Protein AF-A0A523DBW4-F1 (afdb_monomer_lite)

Secondary structure (DSSP, 8-state):
-HHHHHHHHHHHHHHHHHHHHHHHHHHHH-GGGHHHHHHHHHHHHHHHHHHHHHHHHHH----HHHHHHHHHHHHHHHHHHHHHHHHHHHHHHHS---SS---

Sequence (103 aa):
MAVEILLGMLSPLLLAIGTLTLVERTYRKAPQKLTSLMTQAFLGKMLFYGVYVGVIVGFYSFQALPFAVSFTVYFIGLHLTEALYFQALFRAERRPRVVENGW

pLDDT: mean 74.82, std 8.08, range [48.69, 87.81]

Foldseek 3Di:
DVVLLCLLQVLLVVLLVVLVVVLVVCCVPPVPCNVVSVVVSVVVSVVVVVVSLCCCVVPDPDDNVSSVVSNVVSNVVSVVVVVVVVVVVVVVVPPPPPPPDPD

Radius of gyration: 18.28 Å; chains: 1; bounding box: 40×26×60 Å

Structure (mmCIF, N/CA/C/O backbone):
data_AF-A0A523DBW4-F1
#
_entry.id   AF-A0A523DBW4-F1
#
loop_
_atom_site.group_PDB
_atom_site.id
_atom_site.type_symbol
_atom_site.label_atom_id
_atom_site.label_alt_id
_atom_site.label_comp_id
_atom_site.label_asym_id
_atom_site.label_entity_id
_atom_site.label_seq_id
_atom_site.pdbx_PDB_ins_code
_atom_site.Cartn_x
_atom_site.Cartn_y
_atom_site.Cartn_z
_atom_site.occupancy
_atom_site.B_iso_or_equiv
_atom_site.auth_seq_id
_atom_site.auth_comp_id
_atom_site.auth_asym_id
_atom_site.auth_atom_id
_atom_site.pdbx_PDB_model_num
ATOM 1 N N . MET A 1 1 ? 5.485 5.894 -20.219 1.00 63.88 1 MET A N 1
ATOM 2 C CA . MET A 1 1 ? 5.570 6.681 -18.963 1.00 63.88 1 MET A CA 1
ATOM 3 C C . MET A 1 1 ? 4.241 6.797 -18.200 1.00 63.88 1 MET A C 1
ATOM 5 O O . MET A 1 1 ? 4.209 6.441 -17.030 1.00 63.88 1 MET A O 1
ATOM 9 N N . ALA A 1 2 ? 3.153 7.322 -18.788 1.00 78.69 2 ALA A N 1
ATOM 10 C CA . ALA A 1 2 ? 1.901 7.555 -18.042 1.00 78.69 2 ALA A CA 1
ATOM 11 C C . ALA A 1 2 ? 1.151 6.264 -17.649 1.00 78.69 2 ALA A C 1
ATOM 13 O O . ALA A 1 2 ? 0.580 6.184 -16.564 1.00 78.69 2 ALA A O 1
ATOM 14 N N . VAL A 1 3 ? 1.180 5.242 -18.510 1.00 78.19 3 VAL A N 1
ATOM 15 C CA . VAL A 1 3 ? 0.515 3.949 -18.274 1.00 78.19 3 VAL A CA 1
ATOM 16 C C . VAL A 1 3 ? 1.175 3.189 -17.121 1.00 78.19 3 VAL A C 1
ATOM 18 O O . VAL A 1 3 ? 0.482 2.619 -16.287 1.00 78.19 3 VAL A O 1
ATOM 21 N N . GLU A 1 4 ? 2.500 3.237 -17.017 1.00 77.50 4 GLU A N 1
ATOM 22 C CA . GLU A 1 4 ? 3.281 2.584 -15.964 1.00 77.50 4 GLU A CA 1
ATOM 23 C C . GLU A 1 4 ? 3.001 3.201 -14.586 1.00 77.50 4 GLU A C 1
ATOM 25 O O . GLU A 1 4 ? 2.876 2.479 -13.599 1.00 77.50 4 GLU A O 1
ATOM 30 N N . ILE A 1 5 ? 2.839 4.529 -14.529 1.00 78.38 5 ILE A N 1
ATOM 31 C CA . ILE A 1 5 ? 2.457 5.250 -13.305 1.00 78.38 5 ILE A CA 1
ATOM 32 C C . ILE A 1 5 ? 1.021 4.891 -12.896 1.00 78.38 5 ILE A C 1
ATOM 34 O O . ILE A 1 5 ? 0.767 4.599 -11.727 1.00 78.38 5 ILE A O 1
ATOM 38 N N . LEU A 1 6 ? 0.082 4.861 -13.851 1.00 80.75 6 LEU A N 1
ATOM 39 C CA . LEU A 1 6 ? -1.303 4.459 -13.585 1.00 80.75 6 LEU A CA 1
ATOM 40 C C . LEU A 1 6 ? -1.388 3.012 -13.091 1.00 80.75 6 LEU A C 1
ATOM 42 O O . LEU A 1 6 ? -2.094 2.748 -12.123 1.00 80.75 6 LEU A O 1
ATOM 46 N N . LEU A 1 7 ? -0.640 2.086 -13.695 1.00 78.19 7 LEU A N 1
ATOM 47 C CA . LEU A 1 7 ? -0.588 0.683 -13.272 1.00 78.19 7 LEU A CA 1
ATOM 48 C C . LEU A 1 7 ? 0.041 0.511 -11.883 1.00 78.19 7 LEU A C 1
ATOM 50 O O . LEU A 1 7 ? -0.420 -0.333 -11.108 1.00 78.19 7 LEU A O 1
ATOM 54 N N . GLY A 1 8 ? 1.055 1.311 -11.544 1.00 76.44 8 GLY A N 1
ATOM 55 C CA . GLY A 1 8 ? 1.623 1.352 -10.194 1.00 76.44 8 GLY A CA 1
ATOM 56 C C . GLY A 1 8 ? 0.614 1.838 -9.150 1.00 76.44 8 GLY A C 1
ATOM 57 O O . GLY A 1 8 ? 0.580 1.318 -8.038 1.00 76.44 8 GLY A O 1
ATOM 58 N N . MET A 1 9 ? -0.258 2.776 -9.527 1.00 82.94 9 MET A N 1
ATOM 59 C CA . MET A 1 9 ? -1.271 3.386 -8.660 1.00 82.94 9 MET A CA 1
ATOM 60 C C . MET A 1 9 ? -2.583 2.588 -8.545 1.00 82.94 9 MET A C 1
ATOM 62 O O . MET A 1 9 ? -3.250 2.648 -7.510 1.00 82.94 9 MET A O 1
ATOM 66 N N . LEU A 1 10 ? -2.990 1.858 -9.586 1.00 83.31 10 LEU A N 1
ATOM 67 C CA . LEU A 1 10 ? -4.311 1.219 -9.634 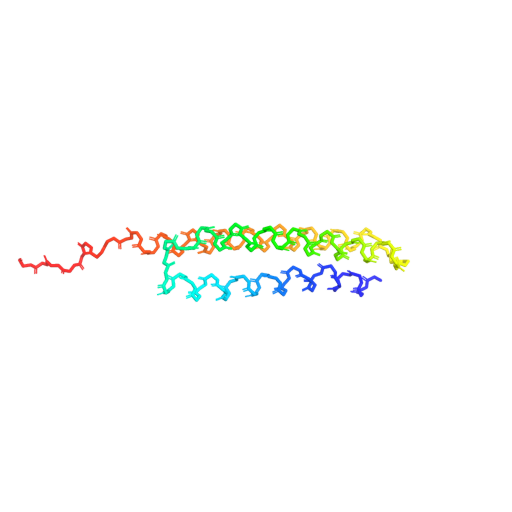1.00 83.31 10 LEU A CA 1
ATOM 68 C C . LEU A 1 10 ? -4.437 0.081 -8.614 1.00 83.31 10 LEU A C 1
ATOM 70 O O . LEU A 1 10 ? -5.466 -0.059 -7.950 1.00 83.31 10 LEU A O 1
ATOM 74 N N . SER A 1 11 ? -3.378 -0.725 -8.479 1.00 75.31 11 SER A N 1
ATOM 75 C CA . SER A 1 11 ? -3.400 -1.898 -7.602 1.00 75.31 11 SER A CA 1
ATOM 76 C C . SER A 1 11 ? -3.473 -1.543 -6.111 1.00 75.31 11 SER A C 1
ATOM 78 O O . SER A 1 11 ? -4.329 -2.119 -5.430 1.00 75.31 11 SER A O 1
ATOM 80 N N . PRO A 1 12 ? -2.699 -0.570 -5.579 1.00 77.06 12 PRO A N 1
ATOM 81 C CA . PRO A 1 12 ? -2.797 -0.211 -4.171 1.00 77.06 12 PRO A CA 1
ATOM 82 C C . PRO A 1 12 ? -4.134 0.444 -3.834 1.00 77.06 12 PRO A C 1
ATOM 84 O O . PRO A 1 12 ? -4.697 0.184 -2.771 1.00 77.06 12 PRO A O 1
ATOM 87 N N . LEU A 1 13 ? -4.681 1.240 -4.760 1.00 78.94 13 LEU A N 1
ATOM 88 C CA . LEU A 1 13 ? -5.950 1.936 -4.569 1.00 78.94 13 LEU A CA 1
ATOM 89 C C . LEU A 1 13 ? -7.127 0.957 -4.428 1.00 78.94 13 LEU A C 1
ATOM 91 O O . LEU A 1 13 ? -7.909 1.062 -3.483 1.00 78.94 13 LEU A O 1
ATOM 95 N N . LEU A 1 14 ? -7.230 -0.027 -5.326 1.0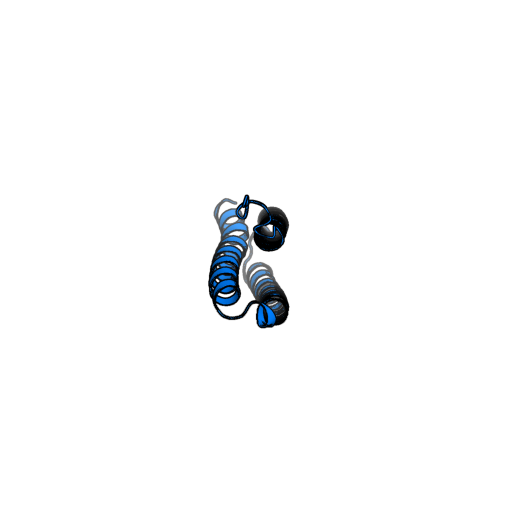0 80.62 14 LEU A N 1
ATOM 96 C CA . LEU A 1 14 ? -8.298 -1.032 -5.280 1.00 80.62 14 LEU A CA 1
ATOM 97 C C . LEU A 1 14 ? -8.228 -1.885 -4.008 1.00 80.62 14 LEU A C 1
ATOM 99 O O . LEU A 1 14 ? -9.256 -2.140 -3.374 1.00 80.62 14 LEU A O 1
ATOM 103 N N . LEU A 1 15 ? -7.021 -2.286 -3.600 1.00 80.69 15 LEU A N 1
ATOM 104 C CA . LEU A 1 15 ? -6.829 -3.070 -2.381 1.00 80.69 15 LEU A CA 1
ATOM 105 C C . LEU A 1 15 ? -7.143 -2.271 -1.115 1.00 80.69 15 LEU A C 1
ATOM 107 O O . LEU A 1 15 ? -7.756 -2.820 -0.195 1.00 80.69 15 LEU A O 1
ATOM 111 N N . ALA A 1 16 ? -6.778 -0.989 -1.063 1.00 79.12 16 ALA A N 1
ATOM 112 C CA . ALA A 1 16 ? -7.115 -0.125 0.064 1.00 79.12 16 ALA A CA 1
ATOM 113 C C . ALA A 1 16 ? -8.637 0.035 0.212 1.00 79.12 16 ALA A C 1
ATOM 115 O O . ALA A 1 16 ? -9.178 -0.190 1.295 1.00 79.12 16 ALA A O 1
ATOM 116 N N . ILE A 1 17 ? -9.355 0.314 -0.884 1.00 81.94 17 ILE A N 1
ATOM 117 C CA . ILE A 1 17 ? -10.826 0.434 -0.873 1.00 81.94 17 ILE A CA 1
ATOM 118 C C . ILE A 1 17 ? -11.484 -0.879 -0.414 1.00 81.94 17 ILE A C 1
ATOM 120 O O . ILE A 1 17 ? -12.378 -0.876 0.441 1.00 81.94 17 ILE A O 1
ATOM 124 N N . GLY A 1 18 ? -11.026 -2.018 -0.944 1.00 79.50 18 GLY A N 1
ATOM 125 C CA . GLY A 1 18 ? -11.540 -3.332 -0.552 1.00 79.50 18 GLY A CA 1
ATOM 126 C C . GLY A 1 18 ? -11.319 -3.636 0.931 1.00 79.50 18 GLY A C 1
ATOM 127 O O . GLY A 1 18 ? -12.193 -4.185 1.598 1.00 79.50 18 GLY A O 1
ATOM 128 N N . THR A 1 19 ? -10.182 -3.223 1.483 1.00 77.19 19 THR A N 1
ATOM 129 C CA . THR A 1 19 ? -9.851 -3.506 2.885 1.00 77.19 19 THR A CA 1
ATOM 130 C C . THR A 1 19 ? -10.605 -2.597 3.842 1.00 77.19 19 THR A C 1
ATOM 132 O O . THR A 1 19 ? -11.146 -3.086 4.831 1.00 77.19 19 THR A O 1
ATOM 135 N N . LEU A 1 20 ? -10.714 -1.304 3.528 1.00 78.00 20 LEU A N 1
ATOM 136 C CA . LEU A 1 20 ? -11.513 -0.345 4.295 1.00 78.00 20 LEU A CA 1
ATOM 137 C C . LEU A 1 20 ? -12.970 -0.806 4.422 1.00 78.00 20 LEU A C 1
ATOM 139 O O . LEU A 1 20 ? -13.502 -0.880 5.530 1.00 78.00 20 LEU A O 1
ATOM 143 N N . THR A 1 21 ? -13.592 -1.204 3.310 1.00 77.50 21 THR A N 1
ATOM 144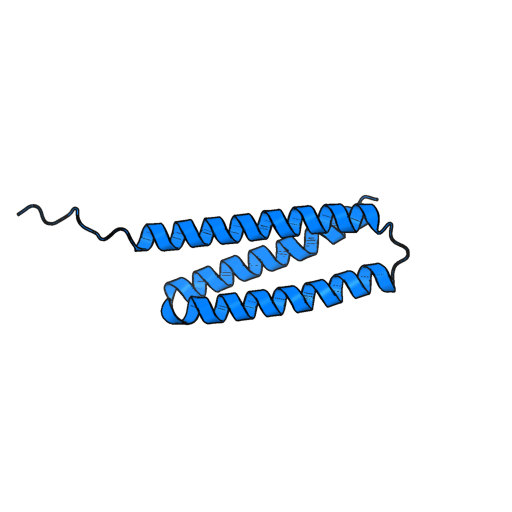 C CA . THR A 1 21 ? -14.988 -1.676 3.311 1.00 77.50 21 THR A CA 1
ATOM 145 C C . THR A 1 21 ? -15.174 -2.983 4.085 1.00 77.50 21 THR A C 1
ATOM 147 O O . THR A 1 21 ? -16.171 -3.150 4.796 1.00 77.50 21 THR A O 1
ATOM 150 N N . LEU A 1 22 ? -14.224 -3.918 3.989 1.00 75.88 22 LEU A N 1
ATOM 151 C CA . LEU A 1 22 ? -14.286 -5.196 4.701 1.00 75.88 22 LEU A CA 1
ATOM 152 C C . LEU A 1 22 ? -14.063 -5.026 6.211 1.00 75.88 22 LEU A C 1
ATOM 154 O O . LEU A 1 22 ? -14.750 -5.668 7.016 1.00 75.88 22 LEU A O 1
ATOM 158 N N . VAL A 1 23 ? -13.146 -4.133 6.592 1.00 77.31 23 VAL A N 1
ATOM 159 C CA . VAL A 1 23 ? -12.890 -3.774 7.987 1.00 77.31 23 VAL A CA 1
ATOM 160 C C . VAL A 1 23 ? -14.092 -3.059 8.584 1.00 77.31 23 VAL A C 1
ATOM 162 O O . VAL A 1 23 ? -14.546 -3.485 9.640 1.00 77.31 23 VAL A O 1
ATOM 165 N N . GLU A 1 24 ? -14.680 -2.064 7.916 1.00 75.31 24 GLU A N 1
ATOM 166 C CA . GLU A 1 24 ? -15.856 -1.361 8.448 1.00 75.31 24 GLU A CA 1
ATOM 167 C C . GLU A 1 24 ? -17.041 -2.317 8.672 1.00 75.31 24 GLU A C 1
ATOM 169 O O . GLU A 1 24 ? -17.683 -2.308 9.728 1.00 75.31 24 GLU A O 1
ATOM 174 N N . ARG A 1 25 ? -17.294 -3.217 7.711 1.00 73.94 25 ARG A N 1
ATOM 175 C CA . ARG A 1 25 ? -18.348 -4.238 7.831 1.00 73.94 25 ARG A CA 1
ATOM 176 C C . ARG A 1 25 ? -18.102 -5.205 8.986 1.00 73.94 25 ARG A C 1
ATOM 178 O O . ARG A 1 25 ? -19.053 -5.585 9.670 1.00 73.94 25 ARG A O 1
ATOM 185 N N . THR A 1 26 ? -16.857 -5.623 9.189 1.00 70.38 26 THR A N 1
ATOM 186 C CA . THR A 1 26 ? -16.510 -6.606 10.226 1.00 70.38 26 THR A CA 1
ATOM 187 C C . THR A 1 26 ? -16.425 -5.964 11.601 1.00 70.38 26 THR A C 1
ATOM 189 O O . THR A 1 26 ? -16.885 -6.562 12.570 1.00 70.38 26 THR A O 1
ATOM 192 N N . TYR A 1 27 ? -15.950 -4.723 11.679 1.00 66.94 27 TYR A N 1
ATOM 193 C CA . TYR A 1 27 ? -15.937 -3.918 12.895 1.00 66.94 27 TYR A CA 1
ATOM 194 C C . TYR A 1 27 ? -17.342 -3.781 13.490 1.00 66.94 27 TYR A C 1
ATOM 196 O O . TYR A 1 27 ? -17.543 -4.065 14.667 1.00 66.94 27 TYR A O 1
ATOM 204 N N . ARG A 1 28 ? -18.338 -3.445 12.656 1.00 67.81 28 ARG A N 1
ATOM 205 C CA . ARG A 1 28 ? -19.738 -3.306 13.095 1.00 67.81 28 ARG A CA 1
ATOM 206 C C . ARG A 1 28 ? -20.401 -4.625 13.513 1.00 67.81 28 ARG A C 1
ATOM 208 O O . ARG A 1 28 ? -21.354 -4.591 14.282 1.00 67.81 28 ARG A O 1
ATOM 215 N N . LYS A 1 29 ? -19.957 -5.772 12.982 1.00 70.50 29 LYS A N 1
ATOM 216 C CA . LYS A 1 29 ? -20.596 -7.083 13.220 1.00 70.50 29 LYS A CA 1
ATOM 217 C C . LYS A 1 29 ? -19.919 -7.921 14.305 1.00 70.50 29 LYS A C 1
ATOM 219 O O . LYS A 1 29 ? -20.608 -8.650 15.010 1.00 70.50 29 LYS A O 1
ATOM 224 N N . ALA A 1 30 ? -18.591 -7.892 14.390 1.00 67.19 30 ALA A N 1
ATOM 225 C CA . ALA A 1 30 ? -17.809 -8.761 15.267 1.00 67.19 30 ALA A CA 1
ATOM 226 C C . ALA A 1 30 ? -16.403 -8.172 15.514 1.00 67.19 30 ALA A C 1
ATOM 228 O O . ALA A 1 30 ? -15.432 -8.614 14.887 1.00 67.19 30 ALA A O 1
ATOM 229 N N . PRO A 1 31 ? -16.259 -7.204 16.437 1.00 64.31 31 PRO A N 1
ATOM 230 C CA . PRO A 1 31 ? -14.987 -6.524 16.688 1.00 64.31 31 PRO A CA 1
ATOM 231 C C . PRO A 1 31 ? -13.870 -7.479 17.148 1.00 64.31 31 PRO A C 1
ATOM 233 O O . PRO A 1 31 ? -12.702 -7.238 16.860 1.00 64.31 31 PRO A O 1
ATOM 236 N N . GLN A 1 32 ? -14.200 -8.617 17.771 1.00 68.00 32 GLN A N 1
ATOM 237 C CA . GLN A 1 32 ? -13.221 -9.633 18.190 1.00 68.00 32 GLN A CA 1
ATOM 238 C C . GLN A 1 32 ? -12.570 -10.376 17.009 1.00 68.00 32 GLN A C 1
ATOM 240 O O . GLN A 1 32 ? -11.458 -10.880 17.139 1.00 68.00 32 GLN A O 1
ATOM 245 N N . LYS A 1 33 ? -13.236 -10.449 15.846 1.00 70.81 33 LYS A N 1
ATOM 246 C CA . LYS A 1 33 ? -12.700 -11.109 14.637 1.00 70.81 33 LYS A CA 1
ATOM 247 C C . LYS A 1 33 ? -11.863 -10.174 13.768 1.00 70.81 33 LYS A C 1
ATOM 249 O O . LYS A 1 33 ? -11.264 -10.608 12.786 1.00 70.81 33 LYS A O 1
ATOM 254 N N . LEU A 1 34 ? -11.811 -8.900 14.133 1.00 69.62 34 LEU A N 1
ATOM 255 C CA . LEU A 1 34 ? -11.194 -7.865 13.330 1.00 69.62 34 LEU A CA 1
ATOM 256 C C . LEU A 1 34 ? -9.686 -8.058 13.172 1.00 69.62 34 LEU A C 1
ATOM 258 O O . LEU A 1 34 ? -9.185 -7.956 12.059 1.00 69.62 34 LEU A O 1
ATOM 262 N N . THR A 1 35 ? -8.971 -8.406 14.243 1.00 70.56 35 THR A N 1
ATOM 263 C CA . THR A 1 35 ? -7.519 -8.632 14.176 1.00 70.56 35 THR A CA 1
ATOM 264 C C . THR A 1 35 ? -7.179 -9.769 13.216 1.00 70.56 35 THR A C 1
ATOM 266 O O . THR A 1 35 ? -6.307 -9.619 12.368 1.00 70.56 35 THR A O 1
ATOM 269 N N . SER A 1 36 ? -7.922 -10.880 13.284 1.00 70.62 36 SER A N 1
ATOM 270 C CA . SER A 1 36 ? -7.734 -12.026 12.386 1.00 70.62 36 SER A CA 1
ATOM 271 C C . SER A 1 36 ? -8.015 -11.658 10.926 1.00 70.62 36 SER A C 1
ATOM 273 O O . SER A 1 36 ? -7.214 -11.991 10.052 1.00 70.62 36 SER A O 1
ATOM 275 N N . LEU A 1 37 ? -9.087 -10.898 10.669 1.00 74.44 37 LEU A N 1
ATOM 276 C CA . LEU A 1 37 ? -9.395 -10.386 9.334 1.00 74.44 37 LEU A CA 1
ATOM 277 C C . LEU A 1 37 ? -8.292 -9.459 8.813 1.00 74.44 37 LEU A C 1
ATOM 279 O O . LEU A 1 37 ? -7.896 -9.576 7.659 1.00 74.44 37 LEU A O 1
ATOM 283 N N . MET A 1 38 ? -7.786 -8.551 9.647 1.00 72.19 38 MET A N 1
ATOM 284 C CA . MET A 1 38 ? -6.718 -7.626 9.267 1.00 72.19 38 MET A CA 1
ATOM 285 C C . MET A 1 38 ? -5.425 -8.373 8.927 1.00 72.19 38 MET A C 1
ATOM 287 O O . MET A 1 38 ? -4.799 -8.063 7.916 1.00 72.19 38 MET A O 1
ATOM 291 N N . THR A 1 39 ? -5.055 -9.395 9.706 1.00 75.31 39 THR A N 1
ATOM 292 C CA . THR A 1 39 ? -3.894 -10.250 9.412 1.00 75.31 39 THR A CA 1
ATOM 293 C C . THR A 1 39 ? -4.080 -11.034 8.111 1.00 75.31 39 THR A C 1
ATOM 295 O O . THR A 1 39 ? -3.169 -11.069 7.285 1.00 75.31 39 THR A O 1
ATOM 298 N N . GLN A 1 40 ? -5.260 -11.621 7.884 1.00 72.62 40 GLN A N 1
ATOM 299 C CA . GLN A 1 40 ? -5.560 -12.331 6.635 1.00 72.62 40 GLN A CA 1
ATOM 300 C C . GLN A 1 40 ? -5.570 -11.392 5.423 1.00 72.62 40 GLN A C 1
ATOM 302 O O . GLN A 1 40 ? -5.005 -11.728 4.384 1.00 72.62 40 GLN A O 1
ATOM 307 N N . ALA A 1 41 ? -6.157 -10.201 5.556 1.00 75.88 41 ALA A N 1
ATOM 308 C CA . ALA A 1 41 ? -6.167 -9.187 4.509 1.00 75.88 41 ALA A CA 1
ATOM 309 C C . ALA A 1 41 ? -4.748 -8.698 4.192 1.00 75.88 41 ALA A C 1
ATOM 311 O O . ALA A 1 41 ? -4.405 -8.540 3.024 1.00 75.88 41 ALA A O 1
ATOM 312 N N . PHE A 1 42 ? -3.898 -8.518 5.205 1.00 77.19 42 PHE A N 1
ATOM 313 C CA . PHE A 1 42 ? -2.496 -8.151 5.012 1.00 77.19 42 PHE A CA 1
ATOM 314 C C . PHE A 1 42 ? -1.705 -9.237 4.264 1.00 77.19 42 PHE A C 1
ATOM 316 O O . PHE A 1 42 ? -1.007 -8.934 3.296 1.00 77.19 42 PHE A O 1
ATOM 323 N N . LEU A 1 43 ? -1.862 -10.507 4.648 1.00 77.81 43 LEU A N 1
ATOM 324 C CA . LEU A 1 43 ? -1.234 -11.637 3.950 1.00 77.81 43 LEU A CA 1
ATOM 325 C C . LEU A 1 43 ? -1.729 -11.763 2.502 1.00 77.81 43 LEU A C 1
ATOM 327 O O . LEU A 1 43 ? -0.926 -11.935 1.585 1.00 77.81 43 LEU A O 1
ATOM 331 N N . GLY A 1 44 ? -3.037 -11.618 2.282 1.00 7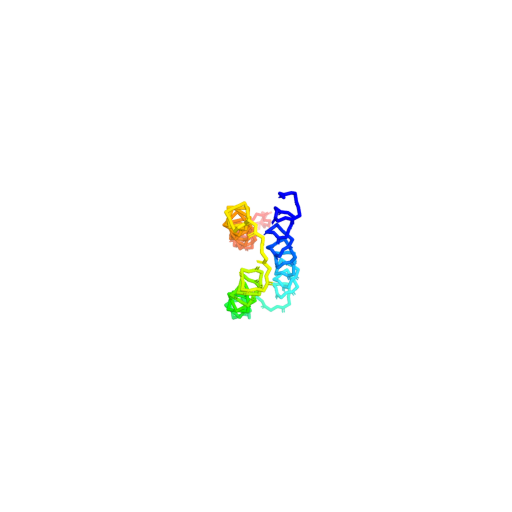9.00 44 GLY A N 1
ATOM 332 C CA . GLY A 1 44 ? -3.628 -11.622 0.944 1.00 79.00 44 GLY A CA 1
ATOM 333 C C . GLY A 1 44 ? -3.101 -10.485 0.067 1.00 79.00 44 GLY A C 1
ATOM 334 O O . GLY A 1 44 ? -2.745 -10.717 -1.088 1.00 79.00 44 GLY A O 1
ATOM 335 N N . LYS A 1 45 ? -2.964 -9.275 0.626 1.00 77.75 45 LYS A N 1
ATOM 336 C CA . LYS A 1 45 ? -2.344 -8.128 -0.052 1.00 77.75 45 LYS A CA 1
ATOM 337 C C . LYS A 1 45 ? -0.904 -8.431 -0.461 1.00 77.75 45 LYS A C 1
ATOM 339 O O . LYS A 1 45 ? -0.548 -8.190 -1.608 1.00 77.75 45 LYS A O 1
ATOM 344 N N . MET A 1 46 ? -0.087 -8.974 0.444 1.00 79.81 46 MET A N 1
ATOM 345 C CA . MET A 1 46 ? 1.316 -9.307 0.159 1.00 79.81 46 MET A CA 1
ATOM 346 C C . MET A 1 46 ? 1.445 -10.303 -1.001 1.00 79.81 46 MET A C 1
ATOM 348 O O . MET A 1 46 ? 2.242 -10.078 -1.912 1.00 79.81 46 MET A O 1
ATOM 352 N N . LEU A 1 47 ? 0.625 -11.360 -1.009 1.00 83.50 47 LEU A N 1
ATOM 353 C CA . LEU A 1 47 ? 0.589 -12.332 -2.107 1.00 83.50 47 LEU A CA 1
ATOM 354 C C . LEU A 1 47 ? 0.154 -11.683 -3.424 1.00 83.50 47 LEU A C 1
ATOM 356 O O . LEU A 1 47 ? 0.806 -11.878 -4.449 1.00 83.50 47 LEU A O 1
ATOM 360 N N . PHE A 1 48 ? -0.908 -10.874 -3.395 1.00 83.19 48 PHE A N 1
ATOM 361 C CA . PHE A 1 48 ? -1.394 -10.173 -4.581 1.00 83.19 48 PHE A CA 1
ATOM 362 C C . PHE A 1 48 ? -0.331 -9.237 -5.162 1.00 83.19 48 PHE A C 1
ATOM 364 O O . PHE A 1 48 ? -0.078 -9.270 -6.364 1.00 83.19 48 PHE A O 1
ATOM 371 N N . TYR A 1 49 ? 0.327 -8.437 -4.322 1.00 80.50 49 TYR A N 1
ATOM 372 C CA . TYR A 1 49 ? 1.375 -7.523 -4.767 1.00 80.50 49 TYR A CA 1
ATOM 373 C C . TYR A 1 49 ? 2.586 -8.260 -5.334 1.00 80.50 49 TYR A C 1
ATOM 375 O O . TYR A 1 49 ? 3.097 -7.850 -6.374 1.00 80.50 49 TYR A O 1
ATOM 383 N N . GLY A 1 50 ? 3.011 -9.360 -4.706 1.00 81.06 50 GLY A N 1
ATOM 384 C CA . GLY A 1 50 ? 4.102 -10.189 -5.220 1.00 81.06 50 GLY A CA 1
ATOM 385 C C . GLY A 1 50 ? 3.811 -10.722 -6.624 1.00 81.06 50 GLY A C 1
ATOM 386 O O . GLY A 1 50 ? 4.639 -10.577 -7.523 1.00 81.06 50 GLY A O 1
ATOM 387 N N . VAL A 1 51 ? 2.607 -11.263 -6.840 1.00 85.38 51 VAL A N 1
ATOM 388 C CA . VAL A 1 51 ? 2.170 -11.742 -8.162 1.00 85.38 51 VAL A CA 1
ATOM 389 C C . VAL A 1 51 ? 2.054 -10.585 -9.158 1.00 85.38 51 VAL A C 1
ATOM 391 O O . VAL A 1 51 ? 2.564 -10.684 -10.269 1.00 85.38 51 VAL A O 1
ATOM 394 N N . TYR A 1 52 ? 1.432 -9.472 -8.767 1.00 81.00 52 TYR A N 1
ATOM 395 C CA . TYR A 1 52 ? 1.208 -8.320 -9.642 1.00 81.00 52 TYR A CA 1
ATOM 396 C C . TYR A 1 52 ? 2.519 -7.695 -10.132 1.00 81.00 52 TYR A C 1
ATOM 398 O O . TYR A 1 52 ? 2.703 -7.503 -11.333 1.00 81.00 52 TYR A O 1
ATOM 406 N N . VAL A 1 53 ? 3.462 -7.432 -9.221 1.00 80.56 53 VAL A N 1
ATOM 407 C CA . VAL A 1 53 ? 4.789 -6.905 -9.570 1.00 80.56 53 VAL A CA 1
ATOM 408 C C . VAL A 1 53 ? 5.557 -7.914 -10.421 1.00 80.56 53 VAL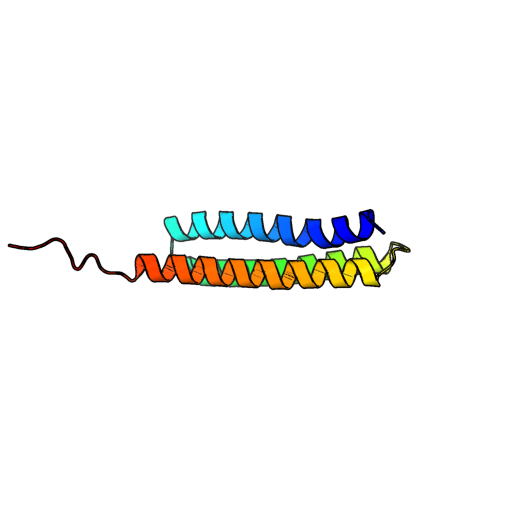 A C 1
ATOM 410 O O . VAL A 1 53 ? 6.136 -7.527 -11.433 1.00 80.56 53 VAL A O 1
ATOM 413 N N . GLY A 1 54 ? 5.518 -9.203 -10.064 1.00 82.44 54 GLY A N 1
ATOM 414 C CA . GLY A 1 54 ? 6.163 -10.266 -10.835 1.00 82.44 54 GLY A CA 1
ATOM 415 C C . GLY A 1 54 ? 5.654 -10.351 -12.276 1.00 82.44 54 GLY A C 1
ATOM 416 O O . GLY A 1 54 ? 6.453 -10.481 -13.200 1.00 82.44 54 GLY A O 1
ATOM 417 N N . VAL A 1 55 ? 4.343 -10.205 -12.490 1.00 81.94 55 VAL A N 1
ATOM 418 C CA . VAL A 1 55 ? 3.741 -10.201 -13.832 1.00 81.94 55 VAL A CA 1
ATOM 419 C C . VAL A 1 55 ? 4.117 -8.939 -14.612 1.00 81.94 55 VAL A C 1
ATOM 421 O O . VAL A 1 55 ? 4.530 -9.038 -15.766 1.00 81.94 55 VAL A O 1
ATOM 424 N N . ILE A 1 56 ? 4.013 -7.759 -13.994 1.00 75.75 56 ILE A N 1
ATOM 425 C CA . ILE A 1 56 ? 4.309 -6.477 -14.655 1.00 75.75 56 ILE A CA 1
ATOM 426 C C . ILE A 1 56 ? 5.791 -6.376 -15.037 1.00 75.75 56 ILE A C 1
ATOM 428 O O . ILE A 1 56 ? 6.102 -5.952 -16.144 1.00 75.75 56 ILE A O 1
ATOM 432 N N . VAL A 1 57 ? 6.704 -6.778 -14.151 1.00 77.19 57 VAL A N 1
ATOM 433 C CA . VAL A 1 57 ? 8.153 -6.709 -14.403 1.00 77.19 57 VAL A CA 1
ATOM 434 C C . VAL A 1 57 ? 8.633 -7.870 -15.280 1.00 77.19 57 VAL A C 1
ATOM 436 O O . VAL A 1 57 ? 9.542 -7.689 -16.083 1.00 77.19 57 VAL A O 1
ATOM 439 N N . GLY A 1 58 ? 8.041 -9.060 -15.135 1.00 76.44 58 GLY A N 1
ATOM 440 C CA . GLY A 1 58 ? 8.486 -10.271 -15.828 1.00 76.44 58 GLY A CA 1
ATOM 441 C C . GLY A 1 58 ? 7.974 -10.421 -17.262 1.00 76.44 58 GLY A C 1
ATOM 442 O O . GLY A 1 58 ? 8.680 -10.989 -18.090 1.00 76.44 58 GLY A O 1
ATOM 443 N N . PHE A 1 59 ? 6.772 -9.925 -17.575 1.00 69.62 59 PHE A N 1
ATOM 444 C CA . PHE A 1 59 ? 6.158 -10.114 -18.898 1.00 69.62 59 PHE A CA 1
ATOM 445 C C . PHE A 1 59 ? 6.121 -8.856 -19.768 1.00 69.62 59 PHE A C 1
ATOM 447 O O . PHE A 1 59 ? 5.985 -8.979 -20.985 1.00 69.62 59 PHE A O 1
ATOM 454 N N . TYR A 1 60 ? 6.243 -7.658 -19.193 1.00 63.84 60 TYR A N 1
ATOM 455 C CA . TYR A 1 60 ? 6.181 -6.415 -19.959 1.00 63.84 60 TYR A CA 1
ATOM 456 C C . TYR A 1 60 ? 7.534 -5.701 -20.013 1.00 63.84 60 TYR A C 1
ATOM 458 O O . TYR A 1 60 ? 8.209 -5.540 -19.002 1.00 63.84 60 TYR A O 1
ATOM 466 N N . SER A 1 61 ? 7.895 -5.163 -21.184 1.00 61.59 61 SER A N 1
ATOM 467 C CA . SER A 1 61 ? 9.086 -4.318 -21.384 1.00 61.59 61 SER A CA 1
ATOM 468 C C . SER A 1 61 ? 8.916 -2.892 -20.825 1.00 61.59 61 SER A C 1
ATOM 470 O O . SER A 1 61 ? 9.407 -1.922 -21.411 1.00 61.59 61 SER A O 1
ATOM 472 N N . PHE A 1 62 ? 8.142 -2.727 -19.751 1.00 67.81 62 PHE A N 1
ATOM 473 C CA . PHE A 1 62 ? 7.844 -1.417 -19.185 1.00 67.81 62 PHE A CA 1
ATOM 474 C C . PHE A 1 62 ? 9.057 -0.827 -18.468 1.00 67.81 62 PHE A C 1
ATOM 476 O O . PHE A 1 62 ? 9.924 -1.534 -17.954 1.00 67.81 62 PHE A O 1
ATOM 483 N N . GLN A 1 63 ? 9.097 0.504 -18.390 1.00 72.31 63 GLN A N 1
ATOM 484 C CA . GLN A 1 63 ? 10.076 1.188 -17.556 1.00 72.31 63 GLN A CA 1
ATOM 485 C C . GLN A 1 63 ? 9.778 0.859 -16.087 1.00 72.31 63 GLN A C 1
ATOM 487 O O . GLN A 1 63 ? 8.806 1.343 -15.507 1.00 72.31 63 GLN A O 1
ATOM 492 N N . ALA A 1 64 ? 10.616 0.013 -15.488 1.00 74.50 64 ALA A N 1
ATOM 493 C CA . ALA A 1 64 ? 10.411 -0.489 -14.131 1.00 74.50 64 ALA A CA 1
ATOM 494 C C . ALA A 1 64 ? 10.538 0.609 -13.061 1.00 74.50 64 ALA A C 1
ATOM 496 O O . ALA A 1 64 ? 9.864 0.549 -12.035 1.00 74.50 64 ALA A O 1
ATOM 497 N N . LEU A 1 65 ? 11.367 1.634 -13.300 1.00 80.81 65 LEU A N 1
ATOM 498 C CA . LEU A 1 65 ? 11.641 2.689 -12.319 1.00 80.81 65 LEU A CA 1
ATOM 499 C C . LEU A 1 65 ? 10.399 3.558 -12.013 1.00 80.81 65 LEU A C 1
ATOM 501 O O . LEU A 1 65 ? 10.034 3.656 -10.840 1.00 80.81 65 LEU A O 1
ATOM 505 N N . PRO A 1 66 ? 9.691 4.137 -13.010 1.00 80.31 66 PRO A N 1
ATOM 506 C CA . PRO A 1 66 ? 8.467 4.909 -12.761 1.00 80.31 66 PRO A CA 1
ATOM 507 C C . PRO A 1 66 ? 7.349 4.093 -12.093 1.00 80.31 66 PRO A C 1
ATOM 509 O O . PRO A 1 66 ? 6.645 4.598 -11.213 1.00 80.31 66 PRO A O 1
ATOM 512 N N . PHE A 1 67 ? 7.205 2.820 -12.475 1.00 80.19 67 PHE A N 1
ATOM 513 C CA . PHE A 1 67 ? 6.263 1.891 -11.848 1.00 80.19 67 PHE A CA 1
ATOM 514 C C . PHE A 1 67 ? 6.620 1.640 -10.379 1.00 80.19 67 PHE A C 1
ATOM 516 O O . PHE A 1 67 ? 5.777 1.818 -9.505 1.00 80.19 67 PHE A O 1
ATOM 523 N N . ALA A 1 68 ? 7.874 1.285 -10.086 1.00 80.88 68 ALA A N 1
ATOM 524 C CA . ALA A 1 68 ? 8.305 0.959 -8.730 1.00 80.88 68 ALA A CA 1
ATOM 525 C C . ALA A 1 68 ? 8.163 2.154 -7.776 1.00 80.88 68 ALA A C 1
ATOM 527 O O . ALA A 1 68 ? 7.695 1.985 -6.648 1.00 80.88 68 ALA A O 1
ATOM 528 N N . VAL A 1 69 ? 8.519 3.362 -8.228 1.00 85.25 69 VAL A N 1
ATOM 529 C CA . VAL A 1 69 ? 8.398 4.587 -7.420 1.00 85.25 69 VAL A CA 1
ATOM 530 C C . VAL A 1 69 ? 6.932 4.894 -7.116 1.00 85.25 69 VAL A C 1
ATOM 532 O O . VAL A 1 69 ? 6.578 5.081 -5.952 1.00 85.25 69 VAL A O 1
ATOM 535 N N . SER A 1 70 ? 6.063 4.900 -8.132 1.00 81.44 70 SER A N 1
ATOM 536 C CA . SER A 1 70 ? 4.632 5.180 -7.940 1.00 81.44 70 SER A CA 1
ATOM 537 C C . SER A 1 70 ? 3.947 4.124 -7.071 1.00 81.44 70 SER A C 1
ATOM 539 O O . SER A 1 70 ? 3.252 4.481 -6.119 1.00 81.44 70 SER A O 1
ATOM 541 N N . PHE A 1 71 ? 4.212 2.843 -7.334 1.00 81.38 71 PHE A N 1
ATOM 542 C CA . PHE A 1 71 ? 3.719 1.723 -6.538 1.00 81.38 71 PHE A CA 1
ATOM 543 C C . PHE A 1 71 ? 4.135 1.846 -5.070 1.00 81.38 71 PHE A C 1
ATOM 545 O O . PHE A 1 71 ? 3.291 1.743 -4.185 1.00 81.38 71 PHE A O 1
ATOM 552 N N . THR A 1 72 ? 5.413 2.124 -4.800 1.00 84.75 72 THR A N 1
ATOM 553 C CA . THR A 1 72 ? 5.944 2.216 -3.430 1.00 84.75 72 THR A CA 1
ATOM 554 C C . THR A 1 72 ? 5.337 3.387 -2.663 1.00 84.75 72 THR A C 1
ATOM 556 O O . THR A 1 72 ? 4.901 3.212 -1.525 1.00 84.75 72 THR A O 1
ATOM 559 N N . VAL A 1 73 ? 5.256 4.570 -3.281 1.00 87.81 73 VAL A N 1
ATOM 560 C CA . VAL A 1 73 ? 4.659 5.757 -2.648 1.00 87.81 73 VAL A CA 1
ATOM 561 C C . VAL A 1 73 ? 3.191 5.504 -2.302 1.00 87.81 73 VAL A C 1
ATOM 563 O O . VAL A 1 73 ? 2.775 5.773 -1.174 1.00 87.81 73 VAL A O 1
ATOM 566 N N . TYR A 1 74 ? 2.418 4.928 -3.229 1.00 80.19 74 TYR A N 1
ATOM 567 C CA . TYR A 1 74 ? 1.010 4.603 -2.988 1.00 80.19 74 TYR A CA 1
ATOM 568 C C . TYR A 1 74 ? 0.827 3.493 -1.958 1.00 80.19 74 TYR A C 1
ATOM 570 O O . TYR A 1 74 ? -0.041 3.595 -1.092 1.00 80.19 74 TYR A O 1
ATOM 578 N N . PHE A 1 75 ? 1.651 2.450 -2.022 1.00 78.81 75 PHE A N 1
ATOM 579 C CA . PHE A 1 75 ? 1.621 1.349 -1.072 1.00 78.81 75 PHE A CA 1
ATOM 580 C C . PHE A 1 75 ? 1.854 1.854 0.354 1.00 78.81 75 PHE A C 1
ATOM 582 O O . PHE A 1 75 ? 1.036 1.584 1.232 1.00 78.81 75 PHE A O 1
ATOM 589 N N . ILE A 1 76 ? 2.922 2.623 0.583 1.00 83.75 76 ILE A N 1
ATOM 590 C CA . ILE A 1 76 ? 3.255 3.146 1.914 1.00 83.75 76 ILE A CA 1
ATOM 591 C C . ILE A 1 76 ? 2.191 4.142 2.379 1.00 83.75 76 ILE A C 1
ATOM 593 O O . ILE A 1 76 ? 1.690 4.020 3.4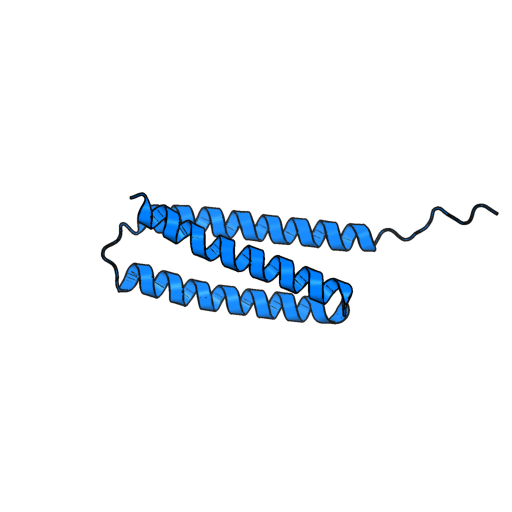98 1.00 83.75 76 ILE A O 1
ATOM 597 N N . GLY A 1 77 ? 1.820 5.100 1.522 1.00 85.19 77 GLY A N 1
ATOM 598 C CA . GLY A 1 77 ? 0.846 6.136 1.858 1.00 85.19 77 GLY A CA 1
ATOM 599 C C . GLY A 1 77 ? -0.501 5.550 2.271 1.00 85.19 77 GLY A C 1
ATOM 600 O O . GLY A 1 77 ? -1.005 5.868 3.346 1.00 85.19 77 GLY A O 1
ATOM 601 N N . LEU A 1 78 ? -1.046 4.628 1.471 1.00 78.56 78 LEU A N 1
ATOM 602 C CA . LEU A 1 78 ? -2.339 4.010 1.760 1.00 78.56 78 LEU A CA 1
ATOM 603 C C . LEU A 1 78 ? -2.301 3.118 3.004 1.00 78.56 78 LEU A C 1
ATOM 605 O O . LEU A 1 78 ? -3.241 3.174 3.792 1.00 78.56 78 LEU A O 1
ATOM 609 N N . HIS A 1 79 ? -1.228 2.354 3.240 1.00 76.75 79 HIS A N 1
ATOM 610 C CA . HIS A 1 79 ? -1.121 1.547 4.465 1.00 76.75 79 HIS A CA 1
ATOM 611 C C . HIS A 1 79 ? -1.009 2.420 5.718 1.00 76.75 79 HIS A C 1
ATOM 613 O O . HIS A 1 79 ? -1.575 2.081 6.760 1.00 76.75 79 HIS A O 1
ATOM 619 N N . LEU A 1 80 ? -0.323 3.563 5.625 1.00 81.00 80 LEU A N 1
ATOM 620 C CA . LEU A 1 80 ? -0.273 4.522 6.723 1.00 81.00 80 LEU A CA 1
ATOM 621 C C . LEU A 1 80 ? -1.658 5.133 6.975 1.00 81.00 80 LEU A C 1
ATOM 623 O O . LEU A 1 80 ? -2.089 5.214 8.124 1.00 81.00 80 LEU A O 1
ATOM 627 N N . THR A 1 81 ? -2.388 5.502 5.919 1.00 79.38 81 THR A N 1
ATOM 628 C CA . THR A 1 81 ? -3.768 5.993 6.034 1.00 79.38 81 THR A CA 1
ATOM 629 C C . THR A 1 81 ? -4.702 4.948 6.646 1.00 79.38 81 THR A C 1
ATOM 631 O O . THR A 1 81 ? -5.463 5.288 7.551 1.00 79.38 81 THR A O 1
ATOM 634 N N . GLU A 1 82 ? -4.629 3.683 6.222 1.00 74.44 82 GLU A N 1
ATOM 635 C CA . GLU A 1 82 ? -5.394 2.582 6.826 1.00 74.44 82 GLU A CA 1
ATOM 636 C C . GLU A 1 82 ? -5.089 2.455 8.326 1.00 74.44 82 GLU A C 1
ATOM 638 O O . GLU A 1 82 ? -6.008 2.385 9.143 1.00 74.44 82 GLU A O 1
ATOM 643 N N . ALA A 1 83 ? -3.809 2.498 8.712 1.00 80.56 83 ALA A N 1
ATOM 644 C CA . ALA A 1 83 ? -3.396 2.409 10.111 1.00 80.56 83 ALA A CA 1
ATOM 645 C C . ALA A 1 83 ? -3.929 3.578 10.956 1.00 80.56 83 ALA A C 1
ATOM 647 O O . ALA A 1 83 ? -4.440 3.360 12.059 1.00 80.56 83 ALA A O 1
ATOM 648 N N . LEU A 1 84 ? -3.857 4.808 10.436 1.00 80.44 84 LEU A N 1
ATOM 649 C CA . LEU A 1 84 ? -4.404 5.995 11.098 1.00 80.44 84 LEU A CA 1
ATOM 650 C C . LEU A 1 84 ? -5.930 5.922 11.220 1.00 80.44 84 LEU A C 1
ATOM 652 O O . LEU A 1 84 ? -6.475 6.242 12.277 1.00 80.44 84 LEU A O 1
ATOM 656 N N . TYR A 1 85 ? -6.621 5.458 10.177 1.00 78.19 85 TYR A N 1
ATOM 657 C CA . TYR A 1 85 ? -8.073 5.291 10.192 1.00 78.19 85 TYR A CA 1
ATOM 658 C C . TYR A 1 85 ? -8.510 4.270 11.247 1.00 78.19 85 TYR A C 1
ATOM 660 O O . TYR A 1 85 ? -9.408 4.544 12.044 1.00 78.19 85 TYR A O 1
ATOM 668 N N . PHE A 1 86 ? -7.831 3.123 11.330 1.00 75.44 86 PHE A N 1
ATOM 669 C CA . PHE A 1 86 ? -8.120 2.126 12.361 1.00 75.44 86 PHE A CA 1
ATOM 670 C C . PHE A 1 86 ? -7.796 2.642 13.761 1.00 75.44 86 PHE A C 1
ATOM 672 O O . PHE A 1 86 ? -8.589 2.455 14.682 1.00 75.44 86 PHE A O 1
ATOM 679 N N . GLN A 1 87 ? -6.680 3.354 13.933 1.00 77.62 87 GLN A N 1
ATOM 680 C CA . GLN A 1 87 ? -6.347 3.983 15.209 1.00 77.62 87 GLN A CA 1
ATOM 681 C C . GLN A 1 87 ? -7.429 4.982 15.649 1.00 77.62 87 GLN A C 1
ATOM 683 O O . GLN A 1 87 ? -7.810 4.991 16.824 1.00 77.62 87 GLN A O 1
ATOM 688 N N . ALA A 1 88 ? -7.938 5.797 14.723 1.00 79.25 88 ALA A N 1
ATOM 689 C CA . ALA A 1 88 ? -9.023 6.737 14.981 1.00 79.25 88 ALA A CA 1
ATOM 690 C C . ALA A 1 88 ? -10.324 6.010 15.356 1.00 79.25 88 ALA A C 1
ATOM 692 O O . ALA A 1 88 ? -10.936 6.352 16.369 1.00 79.25 88 ALA A O 1
ATOM 693 N N . LEU A 1 89 ? -10.697 4.967 14.607 1.00 77.31 89 LEU A N 1
ATOM 694 C CA . LEU A 1 89 ? -11.884 4.147 14.864 1.00 77.31 89 LEU A CA 1
ATOM 695 C C . LEU A 1 89 ? -11.837 3.496 16.258 1.00 77.31 89 LEU A C 1
ATOM 697 O O . LEU A 1 89 ? -12.769 3.645 17.045 1.00 77.31 89 LEU A O 1
ATOM 701 N N . PHE A 1 90 ? -10.717 2.864 16.622 1.00 74.81 90 PHE A N 1
ATOM 702 C CA . PHE A 1 90 ? -10.553 2.253 17.947 1.00 74.81 90 PHE A CA 1
ATOM 703 C C . PHE A 1 90 ? -10.509 3.272 19.089 1.00 74.81 90 PHE A C 1
ATOM 705 O O . PHE A 1 90 ? -10.889 2.955 20.218 1.00 74.81 90 PHE A O 1
ATOM 712 N N . ARG A 1 91 ? -9.995 4.482 18.840 1.00 75.88 91 ARG A N 1
ATOM 713 C CA . ARG A 1 91 ? -9.967 5.557 19.841 1.00 75.88 91 ARG A CA 1
ATOM 714 C C . ARG A 1 91 ? -11.363 6.138 20.068 1.00 75.88 91 ARG A C 1
ATOM 716 O O . ARG A 1 91 ? -11.686 6.437 21.215 1.00 75.88 91 ARG A O 1
ATOM 723 N N . ALA A 1 92 ? -12.168 6.278 19.015 1.00 72.44 92 ALA A N 1
ATOM 724 C CA . ALA A 1 92 ? -13.554 6.727 19.117 1.00 72.44 92 ALA A CA 1
ATOM 725 C C . ALA A 1 92 ? -14.392 5.776 19.988 1.00 72.44 92 ALA A C 1
ATOM 727 O O . ALA A 1 92 ? -15.120 6.239 20.860 1.00 72.44 92 ALA A O 1
ATOM 728 N N . GLU A 1 93 ? -14.207 4.464 19.836 1.00 64.75 93 GLU A N 1
ATOM 729 C CA . GLU A 1 93 ? -14.922 3.452 20.630 1.00 64.75 93 GLU A CA 1
ATOM 730 C C . GLU A 1 93 ? -14.454 3.375 22.090 1.00 64.75 93 GLU A C 1
ATOM 732 O O . GLU A 1 93 ? -15.235 3.084 22.992 1.00 64.75 93 GLU A O 1
ATOM 737 N N . ARG A 1 94 ? -13.166 3.644 22.350 1.00 60.75 94 ARG A N 1
ATOM 738 C CA . ARG A 1 94 ? -12.599 3.609 23.708 1.00 60.75 94 ARG A CA 1
ATOM 739 C C . ARG A 1 94 ? -13.000 4.791 24.584 1.00 60.75 94 ARG A C 1
ATOM 741 O O . ARG A 1 94 ? -12.713 4.736 25.778 1.00 60.75 94 ARG A O 1
ATOM 748 N N . ARG A 1 95 ? -13.620 5.849 24.044 1.00 52.72 95 ARG A N 1
ATOM 749 C CA . ARG A 1 95 ? -14.248 6.885 24.875 1.00 52.72 95 ARG A CA 1
ATOM 750 C C . ARG A 1 95 ? -15.486 6.254 25.519 1.00 52.72 95 ARG A C 1
ATOM 752 O O . ARG A 1 95 ? -16.477 6.053 24.821 1.00 52.72 95 ARG A O 1
ATOM 759 N N . PRO A 1 96 ? -15.478 5.956 26.830 1.00 51.00 96 PRO A N 1
ATOM 760 C CA . PRO A 1 96 ? -16.709 5.555 27.475 1.00 51.00 96 PRO A CA 1
ATOM 761 C C . PRO A 1 96 ? -17.643 6.770 27.436 1.00 51.00 96 PRO A C 1
ATOM 763 O O . PRO A 1 96 ? -17.189 7.919 27.517 1.00 51.00 96 PRO A O 1
ATOM 766 N N . ARG A 1 97 ? -18.951 6.536 27.306 1.00 56.00 97 ARG A N 1
ATOM 767 C CA . ARG A 1 97 ? -19.965 7.558 27.585 1.00 56.00 97 ARG A CA 1
ATOM 768 C C . ARG A 1 97 ? -19.888 7.907 29.081 1.00 56.00 97 ARG A C 1
ATOM 770 O O . ARG A 1 97 ? -20.679 7.415 29.869 1.00 56.00 97 ARG A O 1
ATOM 777 N N . VAL A 1 98 ? -18.889 8.686 29.498 1.00 58.50 98 VAL A N 1
ATOM 778 C CA . VAL A 1 98 ? -18.724 9.157 30.892 1.00 58.50 98 VAL A CA 1
ATOM 779 C C . VAL A 1 98 ? -19.409 10.511 31.095 1.00 58.50 98 VAL A C 1
ATOM 781 O O . VAL A 1 98 ? -19.260 11.139 32.131 1.00 58.50 98 VAL A O 1
ATOM 784 N N . VAL A 1 99 ? -20.183 10.996 30.126 1.00 63.19 99 VAL A N 1
ATOM 785 C CA . VAL A 1 99 ? -20.842 12.301 30.243 1.00 63.19 99 VAL A CA 1
ATOM 786 C C . VAL A 1 99 ? -22.286 12.201 29.786 1.00 63.19 99 VAL A C 1
ATOM 788 O O . VAL A 1 99 ? -22.638 12.792 28.780 1.00 63.19 99 VAL A O 1
ATOM 791 N N . GLU A 1 100 ? -23.096 11.414 30.495 1.00 57.44 100 GLU A N 1
ATOM 792 C CA . GLU A 1 100 ? -24.541 11.660 30.610 1.00 57.44 100 GLU A CA 1
ATOM 793 C C . GLU A 1 100 ? -25.128 10.777 31.718 1.00 57.44 100 GLU A C 1
ATOM 795 O O . GLU A 1 100 ? -25.754 9.769 31.445 1.00 57.44 100 GLU A O 1
ATOM 800 N N . ASN A 1 101 ? -24.825 11.090 32.976 1.00 48.69 101 ASN A N 1
ATOM 801 C CA . ASN A 1 101 ? -25.642 10.735 34.142 1.00 48.69 101 ASN A CA 1
ATOM 802 C C . ASN A 1 101 ? -25.296 11.764 35.222 1.00 48.69 101 ASN A C 1
ATOM 804 O O . ASN A 1 101 ? -24.642 11.474 36.219 1.00 48.69 101 ASN A O 1
ATOM 808 N N . GLY A 1 102 ? -25.631 13.019 34.925 1.00 65.12 102 GLY A N 1
ATOM 809 C CA . GLY A 1 102 ? -25.771 14.041 35.946 1.00 65.12 102 GLY A CA 1
ATOM 810 C C . GLY A 1 102 ? -27.172 13.931 36.518 1.00 65.12 102 GLY A C 1
ATOM 811 O O . GLY A 1 102 ? -28.049 14.596 35.987 1.00 65.12 102 GLY A O 1
ATOM 812 N N . TRP A 1 103 ? -27.340 13.056 37.512 1.00 51.94 103 TRP A N 1
ATOM 813 C CA . TRP A 1 103 ? -28.316 13.091 38.608 1.00 51.94 103 TRP A CA 1
ATOM 814 C C . TRP A 1 103 ? -27.796 12.168 39.709 1.00 51.94 103 TRP A C 1
ATOM 816 O O . TRP A 1 103 ? -27.629 10.960 39.424 1.00 51.94 103 TRP A O 1
#